Protein AF-A0AAJ6E991-F1 (afdb_monomer)

Structure (mmCIF, N/CA/C/O backbone):
data_AF-A0AAJ6E991-F1
#
_entry.id   AF-A0AAJ6E991-F1
#
loop_
_atom_site.group_PDB
_atom_site.id
_atom_site.type_symbol
_atom_site.label_atom_id
_atom_site.label_alt_id
_atom_site.label_comp_id
_atom_site.label_asym_id
_atom_site.label_entity_id
_atom_site.label_seq_id
_atom_site.pdbx_PDB_ins_code
_atom_site.Cartn_x
_atom_site.Cartn_y
_atom_site.Cartn_z
_atom_site.occupancy
_atom_site.B_iso_or_equiv
_atom_site.auth_seq_id
_atom_site.auth_comp_id
_atom_site.auth_asym_id
_atom_site.auth_atom_id
_atom_site.pdbx_PDB_model_num
ATOM 1 N N . MET A 1 1 ? 11.429 -7.644 -23.575 1.00 72.06 1 MET A N 1
ATOM 2 C CA . MET A 1 1 ? 10.505 -8.229 -22.588 1.00 72.06 1 MET A CA 1
ATOM 3 C C . MET A 1 1 ? 9.126 -7.611 -22.789 1.00 72.06 1 MET A C 1
ATOM 5 O O . MET A 1 1 ? 9.021 -6.393 -22.696 1.00 72.06 1 MET A O 1
ATOM 9 N N . THR A 1 2 ? 8.129 -8.405 -23.186 1.00 83.81 2 THR A N 1
ATOM 10 C CA . THR A 1 2 ? 6.748 -7.947 -23.474 1.00 83.81 2 THR A CA 1
ATOM 11 C C . THR A 1 2 ? 5.812 -8.068 -22.284 1.00 83.81 2 THR A C 1
ATOM 13 O O . THR A 1 2 ? 4.866 -7.302 -22.191 1.00 83.81 2 THR A O 1
ATOM 16 N N . ASP A 1 3 ? 6.069 -9.048 -21.421 1.00 82.00 3 ASP A N 1
ATOM 17 C CA . ASP A 1 3 ? 5.258 -9.361 -20.252 1.00 82.00 3 ASP A CA 1
ATOM 18 C C . ASP A 1 3 ? 6.199 -9.863 -19.144 1.00 82.00 3 ASP A C 1
ATOM 20 O O . ASP A 1 3 ? 6.561 -11.045 -19.114 1.00 82.00 3 ASP A O 1
ATOM 24 N N . PRO A 1 4 ? 6.695 -8.950 -18.296 1.00 79.81 4 PRO A N 1
ATOM 25 C CA . PRO A 1 4 ? 7.573 -9.298 -17.186 1.00 79.81 4 PRO A CA 1
ATOM 26 C C . PRO A 1 4 ? 6.917 -10.244 -16.176 1.00 79.81 4 PRO A C 1
ATOM 28 O O . PRO A 1 4 ? 7.615 -11.085 -15.618 1.00 79.81 4 PRO A O 1
ATOM 31 N N . ALA A 1 5 ? 5.601 -10.135 -15.967 1.00 78.38 5 ALA A N 1
ATOM 32 C CA . ALA A 1 5 ? 4.866 -10.942 -14.996 1.00 78.38 5 ALA A CA 1
ATOM 33 C C . ALA A 1 5 ? 4.764 -12.410 -15.433 1.00 78.38 5 ALA A C 1
ATOM 35 O O . ALA A 1 5 ? 4.890 -13.313 -14.610 1.00 78.38 5 ALA A O 1
ATOM 36 N N . ARG A 1 6 ? 4.602 -12.673 -16.738 1.00 83.75 6 ARG A N 1
ATOM 37 C CA . ARG A 1 6 ? 4.672 -14.044 -17.272 1.00 83.75 6 ARG A CA 1
ATOM 38 C C . ARG A 1 6 ? 6.089 -14.617 -17.220 1.00 83.75 6 ARG A C 1
ATOM 40 O O . ARG A 1 6 ? 6.252 -15.823 -17.071 1.00 83.75 6 ARG A O 1
ATOM 47 N N . MET A 1 7 ? 7.106 -13.779 -17.417 1.00 84.88 7 MET A N 1
ATOM 48 C CA . MET A 1 7 ? 8.496 -14.237 -17.489 1.00 84.88 7 MET A CA 1
ATOM 49 C C . MET A 1 7 ? 9.067 -14.576 -16.109 1.00 84.88 7 MET A C 1
ATOM 51 O O . MET A 1 7 ? 9.819 -15.538 -15.982 1.00 84.88 7 MET A O 1
ATOM 55 N N . VAL A 1 8 ? 8.709 -13.788 -15.097 1.00 83.31 8 VAL A N 1
ATOM 56 C CA . VAL A 1 8 ? 9.085 -14.007 -13.701 1.00 83.31 8 VAL A CA 1
ATOM 57 C C . VAL A 1 8 ? 7.797 -13.975 -12.878 1.00 83.31 8 VAL A C 1
ATOM 59 O O . VAL A 1 8 ? 7.305 -12.883 -12.580 1.00 83.31 8 VAL A O 1
ATOM 62 N N . PRO A 1 9 ? 7.224 -15.148 -12.551 1.00 78.44 9 PRO A N 1
ATOM 63 C CA . PRO A 1 9 ? 6.078 -15.230 -11.654 1.00 78.44 9 PRO A CA 1
ATOM 64 C C . PRO A 1 9 ? 6.372 -14.511 -10.333 1.00 78.44 9 PRO A C 1
ATOM 66 O O . PRO A 1 9 ? 7.509 -14.517 -9.865 1.00 78.44 9 PRO A O 1
ATOM 69 N N . ASP A 1 10 ? 5.353 -13.859 -9.773 1.00 76.94 10 ASP A N 1
ATOM 70 C CA . ASP A 1 10 ? 5.420 -13.106 -8.508 1.00 76.94 10 ASP A CA 1
ATOM 71 C C . ASP A 1 10 ? 6.394 -11.916 -8.495 1.00 76.94 10 ASP A C 1
ATOM 73 O O . ASP A 1 10 ? 6.747 -11.380 -7.448 1.00 76.94 10 ASP A O 1
ATOM 77 N N . ASN A 1 11 ? 6.802 -11.449 -9.673 1.00 77.19 11 ASN A N 1
ATOM 78 C CA . ASN A 1 11 ? 7.579 -10.230 -9.806 1.00 77.19 11 ASN A CA 1
ATOM 79 C C . ASN A 1 11 ? 6.747 -8.982 -9.456 1.00 77.19 11 ASN A C 1
ATOM 81 O O . ASN A 1 11 ? 5.710 -8.714 -10.063 1.00 77.19 11 ASN A O 1
ATOM 85 N N . GLU A 1 12 ? 7.265 -8.177 -8.533 1.00 73.44 12 GLU A N 1
ATOM 86 C CA . GLU A 1 12 ? 6.645 -6.933 -8.064 1.00 73.44 12 GLU A CA 1
ATOM 87 C C . GLU A 1 12 ? 7.134 -5.684 -8.814 1.00 73.44 12 GLU A C 1
ATOM 89 O O . GLU A 1 12 ? 6.762 -4.562 -8.466 1.00 73.44 12 GLU A O 1
ATOM 94 N N . MET A 1 13 ? 7.974 -5.840 -9.846 1.00 73.56 13 MET A N 1
ATOM 95 C CA . MET A 1 13 ? 8.440 -4.703 -10.638 1.00 73.56 13 MET A CA 1
ATOM 96 C C . MET A 1 13 ? 7.248 -3.931 -11.230 1.00 73.56 13 MET A C 1
ATOM 98 O O . MET A 1 13 ? 6.450 -4.517 -11.962 1.00 73.56 13 MET A O 1
ATOM 102 N N . PRO A 1 14 ? 7.176 -2.599 -11.044 1.00 67.00 14 PRO A N 1
ATOM 103 C CA . PRO A 1 14 ? 6.056 -1.778 -11.514 1.00 67.00 14 PRO A CA 1
ATOM 104 C C . PRO A 1 14 ? 6.055 -1.553 -13.039 1.00 67.00 14 PRO A C 1
ATOM 106 O O . PRO A 1 14 ? 5.318 -0.713 -13.549 1.00 67.00 14 PRO A O 1
ATOM 109 N N . PHE A 1 15 ? 6.907 -2.255 -13.789 1.00 70.94 15 PHE A N 1
ATOM 110 C CA . PHE A 1 15 ? 7.084 -2.059 -15.223 1.00 70.94 15 PHE A CA 1
ATOM 111 C C . PHE A 1 15 ? 6.252 -3.070 -16.015 1.00 70.94 15 PHE A C 1
ATOM 113 O O . PHE A 1 15 ? 6.473 -4.273 -15.913 1.00 70.94 15 PHE A O 1
ATOM 120 N N . GLU A 1 16 ? 5.368 -2.590 -16.894 1.00 75.56 16 GLU A N 1
ATOM 121 C CA . GLU A 1 16 ? 4.525 -3.453 -17.742 1.00 75.56 16 GLU A CA 1
ATOM 122 C C . GLU A 1 16 ? 5.270 -4.125 -18.914 1.00 75.56 16 GLU A C 1
ATOM 124 O O . GLU A 1 16 ? 4.705 -4.950 -19.632 1.00 75.56 16 GLU A O 1
ATOM 129 N N . GLY A 1 17 ? 6.539 -3.778 -19.140 1.00 82.75 17 GLY A N 1
ATOM 130 C CA . GLY A 1 17 ? 7.287 -4.183 -20.332 1.00 82.75 17 GLY A CA 1
ATOM 131 C C . GLY A 1 17 ? 6.898 -3.402 -21.596 1.00 82.75 17 GLY A C 1
ATOM 132 O O . GLY A 1 17 ? 6.001 -2.563 -21.599 1.00 82.75 17 GLY A O 1
ATOM 133 N N . ILE A 1 18 ? 7.611 -3.661 -22.698 1.00 89.75 18 ILE A N 1
ATOM 134 C CA . ILE A 1 18 ? 7.400 -2.970 -23.983 1.00 89.75 18 ILE A CA 1
ATOM 135 C C . ILE A 1 18 ? 6.634 -3.908 -24.912 1.00 89.75 18 ILE A C 1
ATOM 137 O O . ILE A 1 18 ? 7.226 -4.802 -25.533 1.00 89.75 18 ILE A O 1
ATOM 141 N N . LYS A 1 19 ? 5.313 -3.708 -24.978 1.00 88.69 19 LYS A N 1
ATOM 142 C CA . LYS A 1 19 ? 4.383 -4.534 -25.766 1.00 88.69 19 LYS A CA 1
ATOM 143 C C . LYS A 1 19 ? 4.636 -4.377 -27.271 1.00 88.69 19 LYS A C 1
ATOM 145 O O . LYS A 1 19 ? 4.765 -5.379 -27.977 1.00 88.69 19 LYS A O 1
ATOM 150 N N . ASP A 1 20 ? 4.823 -3.141 -27.736 1.00 92.19 20 ASP A N 1
ATOM 151 C CA . ASP A 1 20 ? 5.101 -2.832 -29.143 1.00 92.19 20 ASP A CA 1
ATOM 152 C C . ASP A 1 20 ? 6.424 -3.463 -29.616 1.00 92.19 20 ASP A C 1
ATOM 154 O O . ASP A 1 20 ? 7.483 -3.306 -28.999 1.00 92.19 20 ASP A O 1
ATOM 158 N N . SER A 1 21 ? 6.357 -4.235 -30.702 1.00 91.62 21 SER A N 1
ATOM 159 C CA . SER A 1 21 ? 7.501 -4.974 -31.235 1.00 91.62 21 SER A CA 1
ATOM 160 C C . SER A 1 21 ? 8.545 -4.089 -31.904 1.00 91.62 21 SER A C 1
ATOM 162 O O . SER A 1 21 ? 9.730 -4.411 -31.808 1.00 91.62 21 SER A O 1
ATOM 164 N N . ARG A 1 22 ? 8.134 -2.986 -32.534 1.00 93.19 22 ARG A N 1
ATOM 165 C CA . ARG A 1 22 ? 9.030 -2.038 -33.205 1.00 93.19 22 ARG A CA 1
ATOM 166 C C . ARG A 1 22 ? 9.779 -1.209 -32.177 1.00 93.19 22 ARG A C 1
ATOM 168 O O . ARG A 1 22 ? 11.002 -1.244 -32.168 1.00 93.19 22 ARG A O 1
ATOM 175 N N . VAL A 1 23 ? 9.063 -0.619 -31.217 1.00 93.50 23 VAL A N 1
ATOM 176 C CA . VAL A 1 23 ? 9.674 0.143 -30.108 1.00 93.50 23 VAL A CA 1
ATOM 177 C C . VAL A 1 23 ? 10.699 -0.712 -29.363 1.00 93.50 23 VAL A C 1
ATOM 179 O O . VAL A 1 23 ? 11.795 -0.264 -29.028 1.00 93.50 23 VAL A O 1
ATOM 182 N N . ARG A 1 24 ? 10.367 -1.984 -29.127 1.00 93.06 24 ARG A N 1
ATOM 183 C CA . ARG A 1 24 ? 11.287 -2.922 -28.486 1.00 93.06 24 ARG A CA 1
ATOM 184 C C . ARG A 1 24 ? 12.508 -3.234 -29.354 1.00 93.06 24 ARG A C 1
ATOM 186 O O . ARG A 1 24 ? 13.602 -3.342 -28.806 1.00 93.06 24 ARG A O 1
ATOM 193 N N . ALA A 1 25 ? 12.336 -3.422 -30.661 1.00 94.44 25 ALA A N 1
ATOM 194 C CA . ALA A 1 25 ? 13.446 -3.675 -31.577 1.00 94.44 25 ALA A CA 1
ATOM 195 C C . ALA A 1 25 ? 14.400 -2.474 -31.648 1.00 94.44 25 ALA A C 1
ATOM 197 O O . ALA A 1 25 ? 15.611 -2.666 -31.542 1.00 94.44 25 ALA A O 1
ATOM 198 N N . ASP A 1 26 ? 13.857 -1.260 -31.720 1.00 95.25 26 ASP A N 1
ATOM 199 C CA . ASP A 1 26 ? 14.630 -0.017 -31.768 1.00 95.25 26 ASP A CA 1
ATOM 200 C C . ASP A 1 26 ? 15.424 0.197 -30.476 1.00 95.25 26 ASP A C 1
ATOM 202 O O . ASP A 1 26 ? 16.625 0.467 -30.520 1.00 95.25 26 ASP A O 1
ATOM 206 N N . LEU A 1 27 ? 14.798 -0.023 -29.312 1.00 91.62 27 LEU A N 1
ATOM 207 C CA . LEU A 1 27 ? 15.497 0.035 -28.027 1.00 91.62 27 LEU A CA 1
ATOM 208 C C . LEU A 1 27 ? 16.638 -0.988 -27.958 1.00 91.62 27 LEU A C 1
ATOM 210 O O . LEU A 1 27 ? 17.732 -0.669 -27.499 1.00 91.62 27 LEU A O 1
ATOM 214 N N . LEU A 1 28 ? 16.403 -2.221 -28.413 1.00 92.56 28 LEU A N 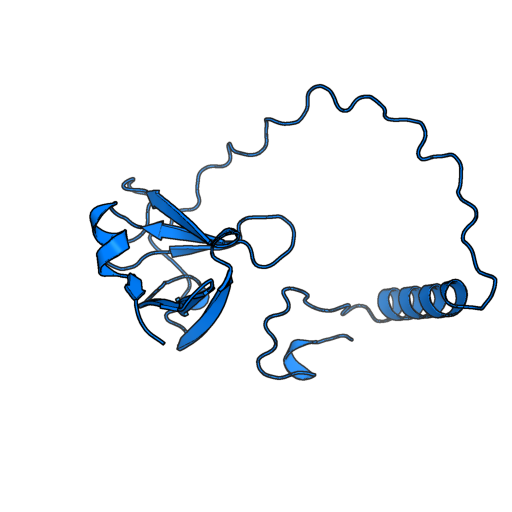1
ATOM 215 C CA . LEU A 1 28 ? 17.441 -3.252 -28.430 1.00 92.56 28 LEU A CA 1
ATOM 216 C C . LEU A 1 28 ? 18.589 -2.892 -29.380 1.00 92.56 28 LEU A C 1
ATOM 218 O O . LEU A 1 28 ? 19.742 -3.165 -29.050 1.00 92.56 28 LEU A O 1
ATOM 222 N N . ALA A 1 29 ? 18.297 -2.297 -30.537 1.00 94.31 29 ALA A N 1
ATOM 223 C CA . ALA A 1 29 ? 19.315 -1.819 -31.469 1.00 94.31 29 ALA A CA 1
ATOM 224 C C . ALA A 1 29 ? 20.152 -0.696 -30.841 1.00 94.31 29 ALA A C 1
ATOM 226 O O . ALA A 1 29 ? 21.381 -0.773 -30.851 1.00 94.31 29 ALA A O 1
ATOM 227 N N . PHE A 1 30 ? 19.493 0.281 -30.215 1.00 92.25 30 PHE A N 1
ATOM 228 C CA . PHE A 1 30 ? 20.154 1.368 -29.500 1.00 92.25 30 PHE A CA 1
ATOM 229 C C . PHE A 1 30 ? 21.072 0.851 -28.388 1.00 92.25 30 PHE A C 1
ATOM 231 O O . PHE A 1 30 ? 22.245 1.211 -28.344 1.00 92.25 30 PHE A O 1
ATOM 238 N N . LEU A 1 31 ? 20.567 -0.026 -27.512 1.00 93.06 31 LEU A N 1
ATOM 239 C CA . LEU A 1 31 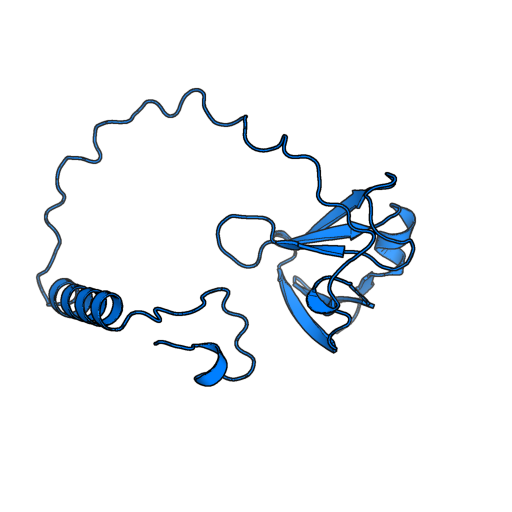? 21.350 -0.562 -26.397 1.00 93.06 31 LEU A CA 1
ATOM 240 C C . LEU A 1 31 ? 22.581 -1.329 -26.890 1.00 93.06 31 LEU A C 1
ATOM 242 O O . LEU A 1 31 ? 23.663 -1.132 -26.349 1.00 93.06 31 LEU A O 1
ATOM 246 N N . LYS A 1 32 ? 22.445 -2.145 -27.945 1.00 91.50 32 LYS A N 1
ATOM 247 C CA . LYS A 1 32 ? 23.581 -2.864 -28.548 1.00 91.50 32 LYS A CA 1
ATOM 248 C C . LYS A 1 32 ? 24.666 -1.920 -29.055 1.00 91.50 32 LYS A C 1
ATOM 250 O O . LYS A 1 32 ? 25.843 -2.232 -28.900 1.00 91.50 32 LYS A O 1
ATOM 255 N N . GLU A 1 33 ? 24.281 -0.800 -29.662 1.00 89.00 33 GLU A N 1
ATOM 256 C CA . GLU A 1 33 ? 25.228 0.207 -30.141 1.00 89.00 33 GLU A CA 1
ATOM 257 C C . GLU A 1 33 ? 25.904 0.933 -28.973 1.00 89.00 33 GLU A C 1
ATOM 259 O O . GLU A 1 33 ? 27.129 1.010 -28.911 1.00 89.00 33 GLU A O 1
ATOM 264 N N . ALA A 1 34 ? 25.109 1.388 -28.003 1.00 86.06 34 ALA A N 1
ATOM 265 C CA . ALA A 1 34 ? 25.570 2.166 -26.857 1.00 86.06 34 ALA A CA 1
ATOM 266 C C . ALA A 1 34 ? 26.483 1.380 -25.899 1.00 86.06 34 ALA A C 1
ATOM 268 O O . ALA A 1 34 ? 27.280 1.980 -25.186 1.00 86.06 34 ALA A O 1
ATOM 269 N N . THR A 1 35 ? 26.390 0.046 -25.862 1.00 87.56 35 THR A N 1
ATOM 270 C CA . THR A 1 35 ? 27.237 -0.794 -24.996 1.00 87.56 35 THR A CA 1
ATOM 271 C C . THR A 1 35 ? 28.549 -1.245 -25.644 1.00 87.56 35 THR A C 1
ATOM 273 O O . THR A 1 35 ? 29.290 -2.018 -25.034 1.00 87.56 35 THR A O 1
ATOM 276 N N . LYS A 1 36 ? 28.862 -0.815 -26.874 1.00 90.00 36 LYS A N 1
ATOM 277 C CA . LYS A 1 36 ? 30.145 -1.155 -27.506 1.00 90.00 36 LYS A CA 1
ATOM 278 C C . LYS A 1 36 ? 31.314 -0.479 -26.770 1.00 90.00 36 LYS A C 1
ATOM 280 O O . LYS A 1 36 ? 31.191 0.674 -26.353 1.00 90.00 36 LYS A O 1
ATOM 285 N N . PRO A 1 37 ? 32.479 -1.138 -26.644 1.00 80.25 37 PRO A N 1
ATOM 286 C CA . PRO A 1 37 ? 33.680 -0.493 -26.122 1.00 80.25 37 PRO A CA 1
ATOM 287 C C . PRO A 1 37 ? 34.016 0.769 -26.930 1.00 80.25 37 PRO A C 1
ATOM 289 O O . PRO A 1 37 ? 34.163 0.704 -28.147 1.00 80.25 37 PRO A O 1
ATOM 292 N N . GLY A 1 38 ? 34.112 1.918 -26.259 1.00 75.31 38 GLY A N 1
ATOM 293 C CA . GLY A 1 38 ? 34.376 3.212 -26.902 1.00 75.31 38 GLY A CA 1
ATOM 294 C C . GLY A 1 38 ? 33.137 3.968 -27.398 1.00 75.31 38 GLY A C 1
ATOM 295 O O . GLY A 1 38 ? 33.276 5.115 -27.815 1.00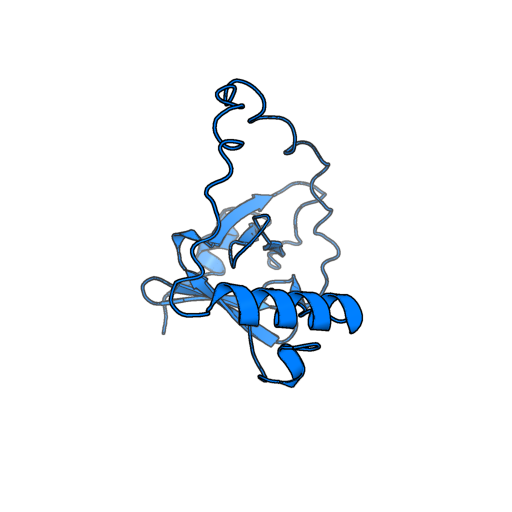 75.31 38 GLY A O 1
ATOM 296 N N . ALA A 1 39 ? 31.931 3.398 -27.291 1.00 68.69 39 ALA A N 1
ATOM 297 C CA . ALA A 1 39 ? 30.674 4.102 -27.545 1.00 68.69 39 ALA A CA 1
ATOM 298 C C . ALA A 1 39 ? 30.305 5.008 -26.356 1.00 68.69 39 ALA A C 1
ATOM 300 O O . ALA A 1 39 ? 29.325 4.789 -25.649 1.00 68.69 39 ALA A O 1
ATOM 301 N N . ALA A 1 40 ? 31.114 6.034 -26.091 1.00 60.47 40 ALA A N 1
ATOM 302 C CA . ALA A 1 40 ? 30.649 7.141 -25.268 1.00 60.47 40 ALA A CA 1
ATOM 303 C C . ALA A 1 40 ? 29.692 7.980 -26.130 1.00 60.47 40 ALA A C 1
ATOM 305 O O . ALA A 1 40 ? 30.095 8.398 -27.218 1.00 60.47 40 ALA A O 1
ATOM 306 N N . PRO A 1 41 ? 28.450 8.251 -25.693 1.00 59.84 41 PRO A N 1
ATOM 307 C CA . PRO A 1 41 ? 27.637 9.239 -26.381 1.00 59.84 41 PRO A CA 1
ATOM 308 C C . PRO A 1 41 ? 28.392 10.570 -26.360 1.00 59.84 41 PRO A C 1
ATOM 310 O O . PRO A 1 41 ? 28.941 10.959 -25.320 1.00 59.84 41 PRO A O 1
ATOM 313 N N . GLU A 1 42 ? 28.423 11.275 -27.493 1.00 54.66 42 GLU A N 1
ATOM 314 C CA . GLU A 1 42 ? 28.801 12.682 -27.475 1.00 54.66 42 GLU A CA 1
ATOM 315 C C . GLU A 1 42 ? 27.926 13.357 -26.422 1.00 54.66 42 GLU A C 1
ATOM 317 O O . GLU A 1 42 ? 26.695 13.290 -26.469 1.00 54.66 42 GLU A O 1
ATOM 322 N N . ARG A 1 43 ? 28.558 13.973 -25.421 1.00 53.34 43 ARG A N 1
ATOM 323 C CA . ARG A 1 43 ? 27.856 14.861 -24.501 1.00 53.34 43 ARG A CA 1
ATOM 324 C C . ARG A 1 43 ? 27.419 16.066 -25.324 1.00 53.34 43 ARG A C 1
ATOM 326 O O . ARG A 1 43 ? 28.106 17.084 -25.331 1.00 53.34 43 ARG A O 1
ATOM 333 N N . THR A 1 44 ? 26.301 15.953 -26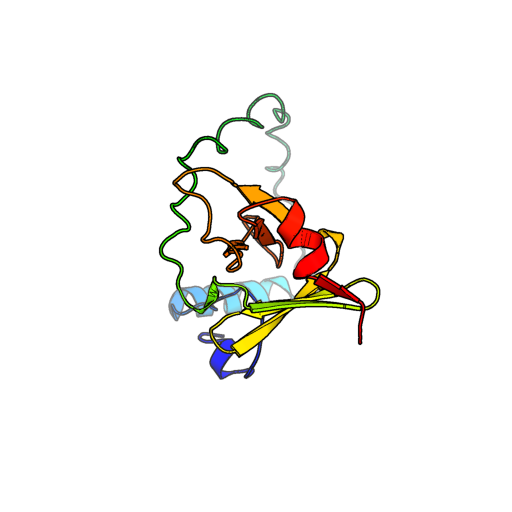.037 1.00 47.38 44 THR A N 1
ATOM 334 C CA . THR A 1 44 ? 25.656 17.093 -26.678 1.00 47.38 44 THR A CA 1
ATOM 335 C C . THR A 1 44 ? 25.464 18.142 -25.598 1.00 47.38 44 THR A C 1
ATOM 337 O O . THR A 1 44 ? 24.813 17.902 -24.577 1.00 47.38 44 THR A O 1
ATOM 340 N N . ALA A 1 45 ? 26.077 19.303 -25.807 1.00 46.06 45 ALA A N 1
ATOM 341 C CA . ALA A 1 45 ? 26.118 20.444 -24.899 1.00 46.06 45 ALA A CA 1
ATOM 342 C C . ALA A 1 45 ? 24.738 21.104 -24.660 1.00 46.06 45 ALA A C 1
ATOM 344 O O . ALA A 1 45 ? 24.659 22.267 -24.277 1.00 46.06 45 ALA A O 1
ATOM 345 N N . GLN A 1 46 ? 23.644 20.368 -24.854 1.00 43.69 46 GLN A N 1
ATOM 346 C CA . GLN A 1 46 ? 22.259 20.808 -24.705 1.00 43.69 46 GLN A CA 1
ATOM 347 C C . GLN A 1 46 ? 21.693 20.639 -23.290 1.00 43.69 46 GLN A C 1
ATOM 349 O O . GLN A 1 46 ? 20.576 21.067 -23.041 1.00 43.69 46 GLN A O 1
ATOM 354 N N . ASN A 1 47 ? 22.482 20.140 -22.332 1.00 43.00 47 ASN A N 1
ATOM 355 C CA . ASN A 1 47 ? 22.138 20.193 -20.903 1.00 43.00 47 ASN A CA 1
ATOM 356 C C . ASN A 1 47 ? 22.659 21.457 -20.185 1.00 43.00 47 ASN A C 1
ATOM 358 O O . ASN A 1 47 ? 22.767 21.477 -18.961 1.00 43.00 47 ASN A O 1
ATOM 362 N N . ARG A 1 48 ? 22.990 22.527 -20.927 1.00 42.53 48 ARG A N 1
ATOM 363 C CA . ARG A 1 48 ? 23.394 23.834 -20.364 1.00 42.53 48 ARG A CA 1
ATOM 364 C C . ARG A 1 48 ? 22.357 24.956 -20.505 1.00 42.53 48 ARG A C 1
ATOM 366 O O . ARG A 1 48 ? 22.648 26.076 -20.105 1.00 42.53 48 AR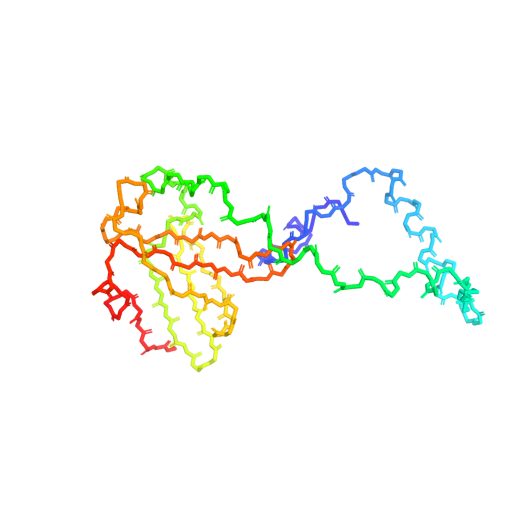G A O 1
ATOM 373 N N . MET A 1 49 ? 21.142 24.671 -20.975 1.00 44.38 49 MET A N 1
ATOM 374 C CA . MET A 1 49 ? 20.014 25.605 -20.884 1.00 44.38 49 MET A CA 1
ATOM 375 C C . MET A 1 49 ? 18.839 24.916 -20.185 1.00 44.38 49 MET A C 1
ATOM 377 O O . MET A 1 49 ? 18.047 24.224 -20.810 1.00 44.38 49 MET A O 1
ATOM 381 N N . ASN A 1 50 ? 18.805 25.033 -18.857 1.00 41.16 50 ASN A N 1
ATOM 382 C CA . ASN A 1 50 ? 17.625 25.443 -18.084 1.00 41.16 50 ASN A CA 1
ATOM 383 C C . ASN A 1 50 ? 17.993 25.487 -16.595 1.00 41.16 50 ASN A C 1
ATOM 385 O O . ASN A 1 50 ? 17.436 24.795 -15.748 1.00 41.16 50 ASN A O 1
ATOM 389 N N . GLY A 1 51 ? 18.932 26.381 -16.273 1.00 41.44 51 GLY A N 1
ATOM 390 C CA . GLY A 1 51 ? 19.119 26.937 -14.932 1.00 41.44 51 GLY A CA 1
ATOM 391 C C . GLY A 1 51 ? 17.995 27.910 -14.549 1.00 41.44 51 GLY A C 1
ATOM 392 O O . GLY A 1 51 ? 18.265 28.999 -14.060 1.00 41.44 51 GLY A O 1
ATOM 393 N N . MET A 1 52 ? 16.739 27.526 -14.782 1.00 45.19 52 MET A N 1
ATOM 394 C CA . MET A 1 52 ? 15.545 28.181 -14.240 1.00 45.19 52 MET A CA 1
ATOM 395 C C . MET A 1 52 ? 14.732 27.137 -13.467 1.00 45.19 52 MET A C 1
ATOM 397 O O . MET A 1 52 ? 13.572 26.872 -13.748 1.00 45.19 52 MET A O 1
ATOM 401 N N . GLY A 1 53 ? 15.367 26.517 -12.469 1.00 41.06 53 GLY A N 1
ATOM 402 C CA . GLY A 1 53 ? 14.710 25.671 -11.464 1.00 41.06 53 GLY A CA 1
ATOM 403 C C . GLY A 1 53 ? 13.995 26.476 -10.370 1.00 41.06 53 GLY A C 1
ATOM 404 O O . GLY A 1 53 ? 13.823 25.985 -9.259 1.00 41.06 53 GLY A O 1
ATOM 405 N N . GLY A 1 54 ? 13.626 27.727 -10.655 1.00 48.97 54 GLY A N 1
ATOM 406 C CA . GLY A 1 54 ? 12.824 28.570 -9.782 1.00 48.97 54 GLY A CA 1
ATOM 407 C C . GLY A 1 54 ? 11.391 28.623 -10.298 1.00 48.97 54 GLY A C 1
ATOM 408 O O . GLY A 1 54 ? 11.163 29.068 -11.413 1.00 48.97 54 GLY A O 1
ATOM 409 N N . MET A 1 55 ? 10.438 28.232 -9.449 1.00 45.12 55 MET A N 1
ATOM 410 C CA . MET A 1 55 ? 9.005 28.559 -9.554 1.00 45.12 55 MET A CA 1
ATOM 411 C C . MET A 1 55 ? 8.062 27.673 -10.392 1.00 45.12 55 MET A C 1
ATOM 413 O O . MET A 1 55 ? 7.109 28.201 -10.948 1.00 45.12 55 MET A O 1
ATOM 417 N N . MET A 1 56 ? 8.192 26.339 -10.394 1.00 44.31 56 MET A N 1
ATOM 418 C CA . MET A 1 56 ? 7.039 25.452 -10.704 1.00 44.31 56 MET A CA 1
ATOM 419 C C . MET A 1 56 ? 7.009 24.168 -9.853 1.00 44.31 56 MET A C 1
ATOM 421 O O . MET A 1 56 ? 6.720 23.075 -10.326 1.00 44.31 56 MET A O 1
ATOM 425 N N . GLY A 1 57 ? 7.315 24.294 -8.558 1.00 41.41 57 GLY A N 1
ATOM 426 C CA . GLY A 1 57 ? 7.269 23.189 -7.588 1.00 41.41 57 GLY A CA 1
ATOM 427 C C . GLY A 1 57 ? 5.938 23.027 -6.846 1.00 41.41 57 GLY A C 1
ATOM 428 O O . GLY A 1 57 ? 5.872 22.263 -5.890 1.00 41.41 57 GLY A O 1
ATOM 429 N N . GLY A 1 58 ? 4.883 23.747 -7.227 1.00 43.69 58 GLY A N 1
ATOM 430 C CA . GLY A 1 58 ? 3.630 23.721 -6.479 1.00 43.69 58 GLY A CA 1
ATOM 431 C C . GLY A 1 58 ? 2.437 24.020 -7.357 1.00 43.69 58 GLY A C 1
ATOM 432 O O . GLY A 1 58 ? 2.004 25.158 -7.372 1.00 43.69 58 GLY A O 1
ATOM 433 N N . MET A 1 59 ? 1.930 23.027 -8.098 1.00 47.25 59 MET A N 1
ATOM 434 C CA . MET A 1 59 ? 0.599 23.120 -8.726 1.00 47.25 59 MET A CA 1
ATOM 435 C C . MET A 1 59 ? 0.051 21.809 -9.330 1.00 47.25 59 MET A C 1
ATOM 437 O O . MET A 1 59 ? -0.745 21.856 -10.255 1.00 47.25 59 MET A O 1
ATOM 441 N N . MET A 1 60 ? 0.405 20.628 -8.805 1.00 47.34 60 MET A N 1
ATOM 442 C CA . MET A 1 60 ? -0.285 19.363 -9.153 1.00 47.34 60 MET A CA 1
ATOM 443 C C . MET A 1 60 ? -0.569 18.501 -7.912 1.00 47.34 60 MET A C 1
ATOM 445 O O . MET A 1 60 ? -0.309 17.306 -7.878 1.00 47.34 60 MET A O 1
ATOM 449 N N . GLY A 1 61 ? -1.091 19.133 -6.860 1.00 46.00 61 GLY A N 1
ATOM 450 C CA . GLY A 1 61 ? -1.617 18.458 -5.663 1.00 46.00 61 GLY A CA 1
ATOM 451 C C . GLY A 1 61 ? -3.076 18.815 -5.368 1.00 46.00 61 GLY A C 1
ATOM 452 O O . GLY A 1 61 ? -3.505 18.700 -4.230 1.00 46.00 61 GLY A O 1
ATOM 453 N N . GLY A 1 62 ? -3.806 19.325 -6.368 1.00 40.62 62 GLY A N 1
ATOM 454 C CA . GLY A 1 62 ? -5.159 19.879 -6.221 1.00 40.62 62 GLY A CA 1
ATOM 455 C C . GLY A 1 62 ? -6.232 19.180 -7.057 1.00 40.62 62 GLY A C 1
ATOM 456 O O . GLY A 1 62 ? -7.295 19.754 -7.277 1.00 40.62 62 GLY A O 1
ATOM 457 N N . GLY A 1 63 ? -5.973 17.969 -7.559 1.00 48.03 63 GLY A N 1
ATOM 458 C CA . GLY A 1 63 ? -7.067 17.106 -8.006 1.00 48.03 63 GLY A CA 1
ATOM 459 C C . GLY A 1 63 ? -7.892 16.693 -6.787 1.00 48.03 63 GLY A C 1
ATOM 460 O O . GLY A 1 63 ? -7.315 16.463 -5.724 1.00 48.03 63 GLY A O 1
ATOM 461 N N . ARG A 1 64 ? -9.225 16.618 -6.910 1.00 55.88 64 ARG A N 1
ATOM 462 C CA . ARG A 1 64 ? -10.062 15.996 -5.869 1.00 55.88 64 ARG A CA 1
ATOM 463 C C . ARG A 1 64 ? -9.445 14.643 -5.519 1.00 55.88 64 ARG A C 1
ATOM 465 O O . ARG A 1 64 ? -9.176 13.858 -6.430 1.00 55.88 64 ARG A O 1
ATOM 472 N N . ALA A 1 65 ? -9.196 14.405 -4.231 1.00 64.94 65 ALA A N 1
ATOM 473 C CA . ALA A 1 65 ? -8.777 13.090 -3.775 1.00 64.94 65 ALA A CA 1
ATOM 474 C C . ALA A 1 65 ? -9.790 12.055 -4.306 1.00 64.94 65 ALA A C 1
ATOM 476 O O . ALA A 1 65 ? -10.994 12.335 -4.298 1.00 64.94 65 ALA A O 1
ATOM 477 N N . PRO A 1 66 ? -9.329 10.919 -4.855 1.00 77.44 66 PRO A N 1
ATOM 478 C CA . PRO A 1 66 ? -10.234 9.890 -5.349 1.00 77.44 66 PRO A CA 1
ATOM 479 C C . PRO A 1 66 ? -11.122 9.396 -4.204 1.00 77.44 66 PRO A C 1
ATOM 481 O O . PRO A 1 66 ? -10.670 9.319 -3.066 1.00 77.44 66 PRO A O 1
ATOM 484 N N . ASN A 1 67 ? -12.373 9.045 -4.501 1.00 87.69 67 ASN A N 1
ATOM 485 C CA . ASN A 1 67 ? -13.259 8.458 -3.502 1.00 87.69 67 ASN A CA 1
ATOM 486 C C . ASN A 1 67 ? -12.795 7.027 -3.176 1.00 87.69 67 ASN A C 1
ATOM 488 O O . ASN A 1 67 ? -12.736 6.165 -4.052 1.00 87.69 67 ASN A O 1
ATOM 492 N N . LEU A 1 68 ? -12.480 6.781 -1.909 1.00 91.06 68 LEU A N 1
ATOM 493 C CA . LEU A 1 68 ? -11.903 5.544 -1.388 1.00 91.06 68 LEU A CA 1
ATOM 494 C C . LEU A 1 68 ? -12.955 4.616 -0.758 1.00 91.06 68 LEU A C 1
ATOM 496 O O . LEU A 1 68 ? -12.602 3.647 -0.086 1.00 91.06 68 LEU A O 1
ATOM 500 N N . LYS A 1 69 ? -14.256 4.872 -0.951 1.00 88.25 69 LYS A N 1
ATOM 501 C CA . LYS A 1 69 ? -15.323 3.981 -0.453 1.00 88.25 69 LYS A CA 1
ATOM 502 C C . LYS A 1 69 ? -15.487 2.731 -1.311 1.00 88.25 69 LYS A C 1
ATOM 504 O O . LYS A 1 69 ? -15.888 1.690 -0.793 1.00 88.25 69 LYS A O 1
ATOM 509 N N . ALA A 1 70 ? -15.184 2.834 -2.601 1.00 86.19 70 ALA A N 1
ATOM 510 C CA . ALA A 1 70 ? -15.270 1.745 -3.565 1.00 86.19 70 ALA A CA 1
ATOM 511 C C . ALA A 1 70 ? -13.870 1.424 -4.104 1.00 86.19 70 ALA A C 1
ATOM 513 O O . ALA A 1 70 ? -13.465 1.912 -5.153 1.00 86.19 70 ALA A O 1
ATOM 514 N N . LEU A 1 71 ? -13.126 0.620 -3.345 1.00 87.50 71 LEU A N 1
ATOM 515 C CA . LEU A 1 71 ? -11.785 0.167 -3.714 1.00 87.50 71 LEU A CA 1
ATOM 516 C C . LEU A 1 71 ? -11.836 -1.177 -4.435 1.00 87.50 71 LEU A C 1
ATOM 518 O O . LEU A 1 71 ? -12.590 -2.069 -4.028 1.00 87.50 71 LEU A O 1
ATOM 522 N N . ASP A 1 72 ? -10.964 -1.337 -5.428 1.00 90.44 72 ASP A N 1
ATOM 523 C CA . ASP A 1 72 ? -10.616 -2.649 -5.971 1.00 90.44 72 ASP A CA 1
ATOM 524 C C . ASP A 1 72 ? -9.987 -3.535 -4.867 1.00 90.44 72 ASP A C 1
ATOM 526 O O . ASP A 1 72 ? -9.313 -3.005 -3.972 1.00 90.44 72 ASP A O 1
ATOM 530 N N . PRO A 1 73 ? -10.167 -4.873 -4.883 1.00 92.81 73 PRO A N 1
ATOM 531 C CA . PRO A 1 73 ? -9.538 -5.766 -3.906 1.00 92.81 73 PRO A CA 1
ATOM 532 C C . PRO A 1 73 ? -8.016 -5.597 -3.786 1.00 92.81 73 PRO A C 1
ATOM 534 O O . PRO A 1 73 ? -7.469 -5.752 -2.696 1.00 92.81 73 PRO A O 1
ATOM 537 N N . THR A 1 74 ? -7.336 -5.214 -4.868 1.00 92.25 74 THR A N 1
ATOM 538 C CA . THR A 1 74 ? -5.889 -4.939 -4.884 1.00 92.25 74 THR A CA 1
ATOM 539 C C . THR A 1 74 ? -5.491 -3.678 -4.109 1.00 92.25 74 THR A C 1
ATOM 541 O O . THR A 1 74 ? -4.313 -3.493 -3.815 1.00 92.25 74 THR A O 1
ATOM 544 N N . GLN A 1 75 ? -6.448 -2.811 -3.768 1.00 94.62 75 GLN A N 1
ATOM 545 C CA . GLN A 1 75 ? -6.222 -1.547 -3.059 1.00 94.62 75 GLN A CA 1
ATOM 546 C C . GLN A 1 75 ? -6.731 -1.569 -1.616 1.00 94.62 75 GLN A C 1
ATOM 548 O O . GLN A 1 75 ? -6.422 -0.666 -0.841 1.00 94.62 75 GLN A O 1
ATOM 553 N N . ARG A 1 76 ? -7.527 -2.572 -1.238 1.00 96.31 76 ARG A N 1
ATOM 554 C CA . ARG A 1 76 ? -8.040 -2.705 0.127 1.00 96.31 76 ARG A CA 1
ATOM 555 C C . ARG A 1 76 ? -7.025 -3.440 0.986 1.00 96.31 76 ARG A C 1
ATOM 557 O O . ARG A 1 76 ? -6.751 -4.607 0.727 1.00 96.31 76 ARG A O 1
ATOM 564 N N . VAL A 1 77 ? -6.512 -2.782 2.016 1.00 97.31 77 VAL A N 1
ATOM 565 C CA . VAL A 1 77 ? -5.580 -3.374 2.979 1.00 97.31 77 VAL A CA 1
ATOM 566 C C . VAL A 1 77 ? -6.350 -4.227 3.981 1.00 97.31 77 VAL A C 1
ATOM 568 O O . VAL A 1 77 ? -7.359 -3.788 4.532 1.00 97.31 77 VAL A O 1
ATOM 571 N N . THR A 1 78 ? -5.866 -5.441 4.225 1.00 96.94 78 THR A N 1
ATOM 572 C CA . THR A 1 78 ? -6.426 -6.376 5.214 1.00 96.94 78 THR A CA 1
ATOM 573 C C . THR A 1 78 ? -5.476 -6.660 6.370 1.00 96.94 78 THR A C 1
ATOM 575 O O . THR A 1 78 ? -5.907 -7.200 7.382 1.00 96.94 78 THR A O 1
ATOM 578 N N . GLY A 1 79 ? -4.199 -6.304 6.240 1.00 96.44 79 GLY A N 1
ATOM 579 C CA . GLY A 1 79 ? -3.217 -6.448 7.306 1.00 96.44 79 GLY A CA 1
ATOM 580 C C . GLY A 1 79 ? -1.910 -5.757 6.959 1.00 96.44 79 GLY A C 1
ATOM 581 O O . GLY A 1 79 ? -1.565 -5.611 5.781 1.00 96.44 79 GLY A O 1
ATOM 582 N N . ILE A 1 80 ? -1.195 -5.320 7.989 1.00 98.06 80 ILE A N 1
ATOM 583 C CA . ILE A 1 80 ? 0.142 -4.754 7.857 1.00 98.06 80 ILE A CA 1
ATOM 584 C C . ILE A 1 80 ? 1.003 -5.380 8.944 1.00 98.06 80 ILE A C 1
ATOM 586 O O . ILE A 1 80 ? 0.675 -5.262 10.121 1.00 98.06 80 ILE A O 1
ATOM 590 N N . SER A 1 81 ? 2.111 -6.006 8.561 1.00 97.75 81 SER A N 1
ATOM 591 C CA . SER A 1 81 ? 3.148 -6.376 9.522 1.00 97.75 81 SER A CA 1
ATOM 592 C C . SER A 1 81 ? 4.391 -5.528 9.331 1.00 97.75 81 SER A C 1
ATOM 594 O O . SER A 1 81 ? 4.732 -5.133 8.213 1.00 97.75 81 SER A O 1
ATOM 596 N N . HIS A 1 82 ? 5.054 -5.204 10.432 1.00 97.62 82 HIS A N 1
ATOM 597 C CA . HIS A 1 82 ? 6.333 -4.513 10.437 1.00 97.62 82 HIS A CA 1
ATOM 598 C C . HIS A 1 82 ? 7.412 -5.448 10.975 1.00 97.62 82 HIS A C 1
ATOM 600 O O . HIS A 1 82 ? 7.285 -6.020 12.056 1.00 97.62 82 HIS A O 1
ATOM 606 N N . CYS A 1 83 ? 8.480 -5.608 10.196 1.00 95.88 83 CYS A N 1
ATOM 607 C CA . CYS A 1 83 ? 9.660 -6.362 10.589 1.00 95.88 83 CYS A CA 1
ATOM 608 C C . CYS A 1 83 ? 10.899 -5.563 10.176 1.00 95.88 83 CYS A C 1
ATOM 610 O O . CYS A 1 83 ? 11.195 -5.418 8.987 1.00 95.88 83 CYS A O 1
ATOM 612 N N . ARG A 1 84 ? 11.651 -5.079 11.172 1.00 94.50 84 ARG A N 1
ATOM 613 C CA . ARG A 1 84 ? 12.877 -4.277 11.002 1.00 94.50 84 ARG A CA 1
ATOM 614 C C . ARG A 1 84 ? 12.644 -2.980 10.225 1.00 94.50 84 ARG A C 1
ATOM 616 O O . ARG A 1 84 ? 12.181 -2.032 10.826 1.00 94.50 84 ARG A O 1
ATOM 623 N N . ASP A 1 85 ? 13.008 -2.925 8.947 1.00 95.31 85 ASP A N 1
ATOM 624 C CA . ASP A 1 85 ? 12.970 -1.738 8.081 1.00 95.31 85 ASP A CA 1
ATOM 625 C C . ASP A 1 85 ? 11.897 -1.841 6.984 1.00 95.31 85 ASP A C 1
ATOM 627 O O . ASP A 1 85 ? 11.872 -1.048 6.036 1.00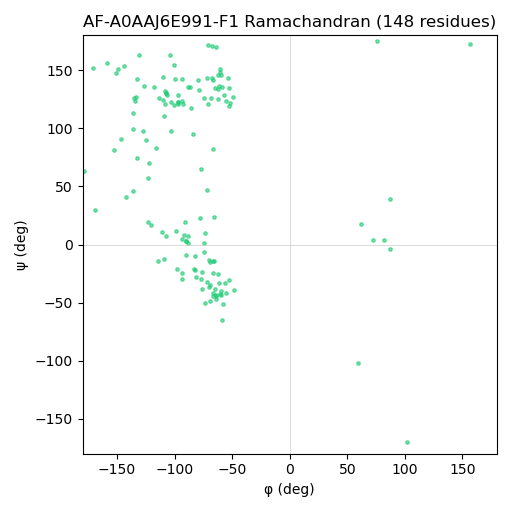 95.31 85 ASP A O 1
ATOM 631 N N . THR A 1 86 ? 11.018 -2.839 7.094 1.00 96.06 86 THR A N 1
ATOM 632 C CA . THR A 1 86 ? 10.073 -3.203 6.045 1.00 96.06 86 THR A CA 1
ATOM 633 C C . THR A 1 86 ? 8.671 -3.394 6.613 1.00 96.06 86 THR A C 1
ATOM 635 O O . THR A 1 86 ? 8.445 -4.205 7.513 1.00 96.06 86 THR A O 1
ATOM 638 N N . TYR A 1 87 ? 7.712 -2.695 6.014 1.00 97.62 87 TYR A N 1
ATOM 639 C CA . TYR A 1 87 ? 6.293 -2.997 6.126 1.00 97.62 87 TYR A CA 1
ATOM 640 C C . TYR A 1 87 ? 5.897 -4.031 5.078 1.00 97.62 87 TYR A C 1
ATOM 642 O O . TYR A 1 87 ? 6.245 -3.908 3.907 1.00 97.62 87 TYR A O 1
ATOM 650 N N . ARG A 1 88 ? 5.123 -5.031 5.473 1.00 97.38 88 ARG A N 1
ATOM 651 C CA . ARG A 1 88 ? 4.482 -5.991 4.578 1.00 97.38 88 ARG A CA 1
ATOM 652 C C . ARG A 1 88 ? 2.996 -5.698 4.579 1.00 97.38 88 ARG A C 1
ATOM 654 O O . ARG A 1 88 ? 2.326 -5.899 5.586 1.00 97.38 88 ARG A O 1
ATOM 661 N N . VAL A 1 89 ? 2.493 -5.190 3.461 1.00 97.31 89 VAL A N 1
ATOM 662 C CA . VAL A 1 89 ? 1.082 -4.822 3.323 1.00 97.31 89 VAL A CA 1
ATOM 663 C C . VAL A 1 89 ? 0.363 -5.921 2.564 1.00 97.31 89 VAL A C 1
ATOM 665 O O . VAL A 1 89 ? 0.705 -6.205 1.415 1.00 97.31 89 VAL A O 1
ATOM 668 N N . THR A 1 90 ? -0.635 -6.519 3.205 1.00 97.38 90 THR A N 1
ATOM 669 C CA . THR A 1 90 ? -1.515 -7.520 2.601 1.00 97.38 90 THR A CA 1
ATOM 670 C C . THR A 1 90 ? -2.792 -6.852 2.117 1.00 97.38 90 THR A C 1
ATOM 672 O O . THR A 1 90 ? -3.442 -6.115 2.864 1.00 97.38 90 THR A O 1
ATOM 675 N N . THR A 1 91 ? -3.145 -7.107 0.861 1.00 97.00 91 THR A N 1
ATOM 676 C CA . THR A 1 91 ? -4.361 -6.601 0.224 1.00 97.00 91 THR A CA 1
ATOM 677 C C . THR A 1 91 ? -5.430 -7.688 0.106 1.00 97.00 91 THR A C 1
ATOM 679 O O . THR A 1 91 ? -5.147 -8.878 0.240 1.00 97.00 91 THR A O 1
ATOM 682 N N . ALA A 1 92 ? -6.684 -7.293 -0.122 1.00 96.38 92 ALA A N 1
ATOM 683 C CA . ALA A 1 92 ? -7.838 -8.197 -0.132 1.00 96.38 92 ALA A CA 1
ATOM 684 C C . ALA A 1 92 ? -7.834 -9.214 -1.290 1.00 96.38 92 ALA A C 1
ATOM 686 O O . ALA A 1 92 ? -8.572 -10.195 -1.244 1.00 96.38 92 ALA A O 1
ATOM 687 N N . ASP A 1 93 ? -6.990 -9.014 -2.304 1.00 94.88 93 ASP A N 1
ATOM 688 C CA . ASP A 1 93 ? -6.647 -10.016 -3.324 1.00 94.88 93 ASP A CA 1
ATOM 689 C C . ASP A 1 93 ? -5.704 -11.127 -2.807 1.00 94.88 93 ASP A C 1
ATOM 691 O O . ASP A 1 93 ? -5.316 -12.011 -3.571 1.00 94.88 93 ASP A O 1
ATOM 695 N N . GLY A 1 94 ? -5.323 -11.088 -1.527 1.00 95.12 94 GLY A N 1
ATOM 696 C CA . GLY A 1 94 ? -4.447 -12.059 -0.873 1.00 95.12 94 GLY A CA 1
ATOM 697 C C . GLY A 1 94 ? -2.956 -11.822 -1.111 1.00 95.12 94 GLY A C 1
ATOM 698 O O . GLY A 1 94 ? -2.142 -12.632 -0.670 1.00 95.12 94 GLY A O 1
ATOM 699 N N . LYS A 1 95 ? -2.572 -10.741 -1.802 1.00 93.81 95 LYS A N 1
ATOM 700 C CA . LYS A 1 95 ? -1.164 -10.441 -2.085 1.00 93.81 95 LYS A CA 1
ATOM 701 C C . LYS A 1 95 ? -0.537 -9.628 -0.965 1.00 93.81 95 LYS A C 1
ATOM 703 O O . LYS A 1 95 ? -1.103 -8.629 -0.527 1.00 93.81 95 LYS A O 1
ATOM 708 N N . THR A 1 96 ? 0.673 -10.010 -0.574 1.00 95.25 96 THR A N 1
ATOM 709 C CA . THR A 1 96 ? 1.496 -9.267 0.384 1.00 95.25 96 THR A CA 1
ATOM 710 C C . THR A 1 96 ? 2.676 -8.649 -0.339 1.00 95.25 96 THR A C 1
ATOM 712 O O . THR A 1 96 ? 3.436 -9.373 -0.973 1.00 95.25 96 THR A O 1
ATOM 715 N N . ARG A 1 97 ? 2.840 -7.329 -0.219 1.00 94.00 97 ARG A N 1
ATOM 716 C CA . ARG A 1 97 ? 3.938 -6.583 -0.849 1.00 94.00 97 ARG A CA 1
ATOM 717 C C . ARG A 1 97 ? 4.819 -5.915 0.211 1.00 94.00 97 ARG A C 1
ATOM 719 O O . ARG A 1 97 ? 4.273 -5.352 1.168 1.00 94.00 97 ARG A O 1
ATOM 726 N N . PRO A 1 98 ? 6.154 -5.979 0.088 1.00 94.88 98 PRO A N 1
ATOM 727 C CA . PRO A 1 98 ? 7.082 -5.280 0.954 1.00 94.88 98 PRO A CA 1
ATOM 728 C C . PRO A 1 98 ? 7.211 -3.806 0.551 1.00 94.88 98 PRO A C 1
ATOM 730 O O . PRO A 1 98 ? 7.285 -3.460 -0.624 1.00 94.88 98 PRO A O 1
ATOM 733 N N . TYR A 1 99 ? 7.310 -2.945 1.553 1.00 95.12 99 TYR A N 1
ATOM 734 C CA . TYR A 1 99 ? 7.592 -1.525 1.417 1.00 95.12 99 TYR A CA 1
ATOM 735 C C . TYR A 1 99 ? 8.627 -1.143 2.461 1.00 95.12 99 TYR A C 1
ATOM 737 O O . TYR A 1 99 ? 8.420 -1.367 3.653 1.00 95.12 99 TYR A O 1
ATOM 745 N N . TRP A 1 100 ? 9.733 -0.535 2.043 1.00 94.44 100 TRP A N 1
ATOM 746 C CA . TRP A 1 100 ? 10.678 0.029 3.007 1.00 94.44 100 TRP A CA 1
ATOM 747 C C . TRP A 1 100 ? 10.001 1.133 3.824 1.00 94.44 100 TRP A C 1
ATOM 749 O O . TRP A 1 100 ? 9.182 1.884 3.289 1.00 94.44 100 TRP A O 1
ATOM 759 N N . GLU A 1 101 ? 10.369 1.282 5.097 1.00 94.50 101 GLU A N 1
ATOM 760 C CA . GLU A 1 101 ? 9.751 2.244 6.030 1.00 94.50 101 GLU A CA 1
ATOM 761 C C . GLU A 1 101 ? 9.610 3.656 5.455 1.00 94.50 101 GLU A C 1
ATOM 763 O O . GLU A 1 101 ? 8.607 4.334 5.655 1.00 94.50 101 GLU A O 1
ATOM 768 N N . ARG A 1 102 ? 10.616 4.111 4.703 1.00 93.50 102 ARG A N 1
ATOM 769 C CA . ARG A 1 102 ? 10.641 5.463 4.124 1.00 93.50 102 ARG A CA 1
ATOM 770 C C . ARG A 1 102 ? 9.848 5.596 2.820 1.00 93.50 102 ARG A C 1
ATOM 772 O O . ARG A 1 102 ? 9.668 6.717 2.337 1.00 93.50 102 ARG A O 1
ATOM 779 N N . ASN A 1 103 ? 9.404 4.479 2.251 1.00 94.31 103 ASN A N 1
ATOM 780 C CA . ASN A 1 103 ? 8.597 4.414 1.037 1.00 94.31 103 ASN A CA 1
ATOM 781 C C . ASN A 1 103 ? 7.100 4.257 1.335 1.00 94.31 103 ASN A C 1
ATOM 783 O O . ASN A 1 103 ? 6.297 4.644 0.484 1.00 94.31 103 ASN A O 1
ATOM 787 N N . LEU A 1 104 ? 6.727 3.775 2.528 1.00 95.88 104 LEU A N 1
ATOM 788 C CA . LEU A 1 104 ? 5.337 3.703 2.976 1.00 95.88 104 LEU A CA 1
ATOM 789 C C . LEU A 1 104 ? 4.969 4.897 3.862 1.00 95.88 104 LEU A C 1
ATOM 791 O O . LEU A 1 104 ? 5.573 5.128 4.906 1.00 95.88 104 LEU A O 1
ATOM 795 N N . ARG A 1 105 ? 3.947 5.658 3.471 1.00 96.12 105 ARG A N 1
ATOM 796 C CA . ARG A 1 105 ? 3.416 6.765 4.278 1.00 96.12 105 ARG A CA 1
ATOM 797 C C . ARG A 1 105 ? 2.071 6.381 4.862 1.00 96.12 105 ARG A C 1
ATOM 799 O O . ARG A 1 105 ? 1.172 5.964 4.141 1.00 96.12 105 ARG A O 1
ATOM 806 N N . LEU A 1 106 ? 1.922 6.588 6.162 1.00 96.75 106 LEU A N 1
ATOM 807 C CA . LEU A 1 106 ? 0.668 6.373 6.873 1.00 96.75 106 LEU A CA 1
ATOM 808 C C . LEU A 1 106 ? -0.084 7.706 6.926 1.00 96.75 106 LEU A C 1
ATOM 810 O O . LEU A 1 106 ? 0.458 8.717 7.378 1.00 96.75 106 LEU A O 1
ATOM 814 N N . LYS A 1 107 ? -1.313 7.726 6.413 1.00 96.81 107 LYS A N 1
ATOM 815 C CA . LYS A 1 107 ? -2.157 8.921 6.302 1.00 96.81 107 LYS A CA 1
ATOM 816 C C . LYS A 1 107 ? -3.545 8.649 6.854 1.00 96.81 107 LYS A C 1
ATOM 818 O O . LYS A 1 107 ? -3.970 7.507 6.960 1.00 96.81 107 LYS A O 1
ATOM 823 N N . THR A 1 108 ? -4.287 9.705 7.143 1.00 96.88 108 THR A N 1
ATOM 824 C CA . THR A 1 108 ? -5.683 9.605 7.572 1.00 96.88 108 THR A CA 1
ATOM 825 C C . THR A 1 108 ? -6.563 10.475 6.699 1.00 96.88 108 THR A C 1
ATOM 827 O O . THR A 1 108 ? -6.210 11.627 6.447 1.00 96.88 108 THR A O 1
ATOM 830 N N . ASP A 1 109 ? -7.713 9.948 6.302 1.00 95.81 109 ASP A N 1
ATOM 831 C CA . ASP A 1 109 ? -8.771 10.688 5.625 1.00 95.81 109 ASP A CA 1
ATOM 832 C C . ASP A 1 109 ? -10.124 10.300 6.236 1.00 95.81 109 ASP A C 1
ATOM 834 O O . ASP A 1 109 ? -10.687 9.249 5.936 1.00 95.81 109 ASP A O 1
ATOM 838 N N . SER A 1 110 ? -10.629 11.146 7.135 1.00 95.44 110 SER A N 1
ATOM 839 C CA . SER A 1 110 ? -11.929 10.970 7.793 1.00 95.44 110 SER A CA 1
ATOM 840 C C . SER A 1 110 ? -13.091 11.592 7.009 1.00 95.44 110 SER A C 1
ATOM 842 O O . SER A 1 110 ? -14.213 11.665 7.519 1.00 95.44 110 SER A O 1
ATOM 844 N N . SER A 1 111 ? -12.841 12.081 5.790 1.00 93.88 111 SER A N 1
ATOM 845 C CA . SER A 1 111 ? -13.867 12.699 4.955 1.00 93.88 111 SER A CA 1
ATOM 846 C C . SER A 1 111 ? -14.868 11.670 4.414 1.00 93.88 111 SER A C 1
ATOM 848 O O . SER A 1 111 ? -14.698 10.452 4.527 1.00 93.88 111 SER A O 1
ATOM 850 N N . GLN A 1 112 ? -15.934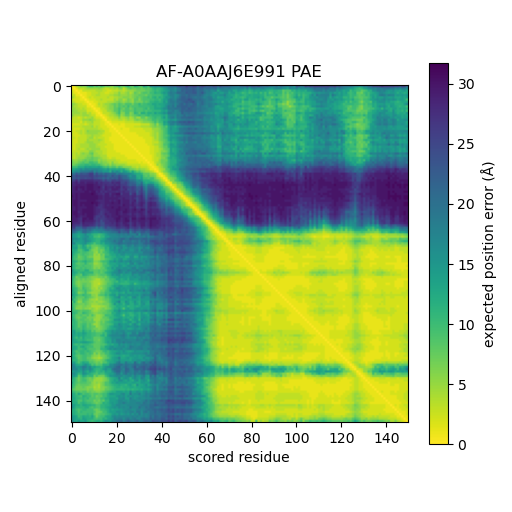 12.164 3.781 1.00 92.19 112 GLN A N 1
ATOM 851 C CA . GLN A 1 112 ? -16.907 11.307 3.095 1.00 92.19 112 GLN A CA 1
ATOM 852 C C . GLN A 1 112 ? -16.287 10.520 1.932 1.00 92.19 112 GLN A C 1
ATOM 854 O O . GLN A 1 112 ? -16.779 9.441 1.605 1.00 92.19 112 GLN A O 1
ATOM 859 N N . ASP A 1 113 ? -15.201 11.035 1.355 1.00 92.88 113 ASP A N 1
ATOM 860 C CA . ASP A 1 113 ? -14.448 10.394 0.280 1.00 92.88 113 ASP A CA 1
ATOM 861 C C . ASP A 1 113 ? -13.324 9.487 0.808 1.00 92.88 113 ASP A C 1
ATOM 863 O O . ASP A 1 113 ? -12.768 8.710 0.038 1.00 92.88 113 ASP A O 1
ATOM 867 N N . GLY A 1 114 ? -13.025 9.519 2.111 1.00 93.69 114 GLY A N 1
ATOM 868 C CA . GLY A 1 114 ? -12.039 8.646 2.745 1.00 93.69 114 GLY A CA 1
ATOM 869 C C . GLY A 1 114 ? -12.453 7.167 2.762 1.00 93.69 114 GLY A C 1
ATOM 870 O O . GLY A 1 114 ? -13.598 6.822 2.445 1.00 93.69 114 GLY A O 1
ATOM 871 N N . PRO A 1 115 ? -11.552 6.251 3.154 1.00 96.06 115 PRO A N 1
ATOM 872 C CA . PRO A 1 115 ? -11.823 4.816 3.147 1.00 96.06 115 PRO A CA 1
ATOM 873 C C . PRO A 1 115 ? -12.940 4.420 4.125 1.00 96.06 115 PRO A C 1
ATOM 875 O O . PRO A 1 115 ? -13.432 5.219 4.931 1.00 96.06 115 PRO A O 1
ATOM 878 N N . GLN A 1 116 ? -13.402 3.174 4.035 1.00 94.75 116 GLN A N 1
ATOM 879 C CA . GLN A 1 116 ? -14.299 2.612 5.048 1.00 94.75 116 GLN A CA 1
ATOM 880 C C . GLN A 1 116 ? -13.516 2.345 6.344 1.00 94.75 116 GLN A C 1
ATOM 882 O O . GLN A 1 116 ? -12.354 1.948 6.299 1.00 94.75 116 GLN A O 1
ATOM 887 N N . SER A 1 117 ? -14.149 2.559 7.503 1.00 94.69 117 SER A N 1
ATOM 888 C CA . SER A 1 117 ? -13.506 2.260 8.789 1.00 94.69 117 SER A CA 1
ATOM 889 C C . SER A 1 117 ? -13.180 0.771 8.890 1.00 94.69 117 SER A C 1
ATOM 891 O O . SER A 1 117 ? -13.979 -0.073 8.481 1.00 94.69 117 SER A O 1
ATOM 893 N N . GLY A 1 118 ? -11.983 0.465 9.386 1.00 94.12 118 GLY A N 1
ATOM 894 C CA . GLY A 1 118 ? -11.435 -0.891 9.431 1.00 94.12 118 GLY A CA 1
ATOM 895 C C . GLY A 1 118 ? -11.003 -1.457 8.073 1.00 94.12 118 GLY A C 1
ATOM 896 O O . GLY A 1 118 ? -10.595 -2.612 8.016 1.00 94.12 118 GLY A O 1
ATOM 897 N N . ALA A 1 119 ? -11.067 -0.676 6.990 1.00 94.62 119 ALA A N 1
ATOM 898 C CA . ALA A 1 119 ? -10.639 -1.094 5.655 1.00 94.62 119 ALA A CA 1
ATOM 899 C C . ALA A 1 119 ? -9.758 -0.014 4.996 1.00 94.62 119 ALA A C 1
ATOM 901 O O . ALA A 1 119 ? -10.229 0.702 4.105 1.00 94.62 119 ALA A O 1
ATOM 902 N N . PRO A 1 120 ? -8.488 0.127 5.427 1.00 97.50 120 PRO A N 1
ATOM 903 C CA . PRO A 1 120 ? -7.576 1.124 4.878 1.00 97.50 120 PRO A CA 1
ATOM 904 C C . PRO A 1 120 ? -7.340 0.923 3.376 1.00 97.50 120 PRO A C 1
ATOM 906 O O . PRO A 1 120 ? -7.389 -0.197 2.860 1.00 97.50 120 PRO A O 1
ATOM 909 N N . ALA A 1 121 ? -7.053 2.016 2.674 1.00 97.31 121 ALA A N 1
ATOM 910 C CA . ALA A 1 121 ? -6.722 2.002 1.252 1.00 97.31 121 ALA A CA 1
ATOM 911 C C . ALA A 1 121 ? -5.208 2.080 1.052 1.00 97.31 121 ALA A C 1
ATOM 913 O O . ALA A 1 121 ? -4.556 2.853 1.750 1.00 97.31 121 ALA A O 1
ATOM 914 N N . ILE A 1 122 ? -4.657 1.372 0.065 1.00 95.88 122 ILE A N 1
ATOM 915 C CA . ILE A 1 122 ? -3.300 1.612 -0.436 1.00 95.88 122 ILE A CA 1
ATOM 916 C C . ILE A 1 122 ? -3.343 2.255 -1.825 1.00 95.88 122 ILE A C 1
ATOM 918 O O . ILE A 1 122 ? -4.056 1.801 -2.723 1.00 95.88 122 ILE A O 1
ATOM 922 N N . VAL A 1 123 ? -2.569 3.326 -2.006 1.00 92.75 123 VAL A N 1
ATOM 923 C CA . VAL A 1 123 ? -2.426 4.040 -3.282 1.00 92.75 123 VAL A CA 1
ATOM 924 C C . VAL A 1 123 ? -0.954 4.289 -3.596 1.00 92.75 123 VAL A C 1
ATOM 926 O O . VAL A 1 123 ? -0.158 4.582 -2.705 1.00 92.75 123 VAL A O 1
ATOM 929 N N . SER A 1 124 ? -0.570 4.186 -4.868 1.00 89.06 124 SER A N 1
ATOM 930 C CA . SER A 1 124 ? 0.793 4.503 -5.305 1.00 89.06 124 SER A CA 1
ATOM 931 C C . SER A 1 124 ? 1.099 5.991 -5.103 1.00 89.06 124 SER A C 1
ATOM 933 O O . SER A 1 124 ? 0.299 6.857 -5.454 1.00 89.06 124 SER A O 1
ATOM 935 N N . ALA A 1 125 ? 2.278 6.292 -4.561 1.00 82.81 125 ALA A N 1
ATOM 936 C CA . ALA A 1 125 ? 2.692 7.631 -4.155 1.00 82.81 125 ALA A CA 1
ATOM 937 C C . ALA A 1 125 ? 3.984 8.065 -4.869 1.00 82.81 125 ALA A C 1
ATOM 939 O O . ALA A 1 125 ? 5.052 8.200 -4.262 1.00 82.81 125 ALA A O 1
ATOM 940 N N . GLY A 1 126 ? 3.888 8.313 -6.177 1.00 75.88 126 GLY A N 1
ATOM 941 C CA . GLY A 1 126 ? 4.984 8.809 -7.012 1.00 75.88 126 GLY A CA 1
ATOM 942 C C . GLY A 1 126 ? 4.797 8.473 -8.492 1.00 75.88 126 GLY A C 1
ATOM 943 O O . GLY A 1 126 ? 3.894 7.727 -8.850 1.00 75.88 126 GLY A O 1
ATOM 944 N N . MET A 1 127 ? 5.663 9.021 -9.353 1.00 64.31 127 MET A N 1
ATOM 945 C CA . MET A 1 127 ? 5.674 8.685 -10.788 1.00 64.31 127 MET A CA 1
ATOM 946 C C . MET A 1 127 ? 6.466 7.401 -11.096 1.00 64.31 127 MET A C 1
ATOM 948 O O . MET A 1 127 ? 6.272 6.810 -12.150 1.00 64.31 127 MET A O 1
ATOM 952 N N . MET A 1 128 ? 7.372 6.982 -10.201 1.00 64.88 128 MET A N 1
ATOM 953 C CA . MET A 1 128 ? 8.187 5.768 -10.330 1.00 64.88 128 MET A CA 1
ATOM 954 C C . MET A 1 128 ? 8.543 5.190 -8.951 1.00 64.88 128 MET A C 1
ATOM 956 O O . MET A 1 128 ? 8.770 5.951 -8.006 1.00 64.88 128 MET A O 1
ATOM 960 N N . GLY A 1 129 ? 8.661 3.861 -8.871 1.00 76.81 129 GLY A N 1
ATOM 961 C CA . GLY A 1 129 ? 9.105 3.120 -7.683 1.00 76.81 129 GLY A CA 1
ATOM 962 C C . GLY A 1 129 ? 7.975 2.472 -6.877 1.00 76.81 129 GLY A C 1
ATOM 963 O O . GLY A 1 129 ? 6.829 2.431 -7.314 1.00 76.81 129 GLY A O 1
ATOM 964 N N . ASP A 1 130 ? 8.326 1.970 -5.696 1.00 83.94 130 ASP A N 1
ATOM 965 C CA . ASP A 1 130 ? 7.471 1.241 -4.747 1.00 83.94 130 ASP A CA 1
ATOM 966 C C . ASP A 1 130 ? 6.772 2.154 -3.728 1.00 83.94 130 ASP A C 1
ATOM 968 O O . ASP A 1 130 ? 6.088 1.679 -2.833 1.00 83.94 130 ASP A O 1
ATOM 972 N N . ARG A 1 131 ? 6.932 3.478 -3.819 1.00 91.69 131 ARG A N 1
ATOM 973 C CA . ARG A 1 131 ? 6.343 4.394 -2.835 1.00 91.69 131 ARG A CA 1
ATOM 974 C C . ARG A 1 131 ? 4.824 4.300 -2.830 1.00 91.69 131 ARG A C 1
ATOM 976 O O . ARG A 1 131 ? 4.195 4.385 -3.886 1.00 91.69 131 ARG A O 1
ATOM 983 N N . ALA A 1 132 ? 4.241 4.222 -1.642 1.00 94.31 132 ALA A N 1
ATOM 984 C CA . ALA A 1 132 ? 2.802 4.124 -1.460 1.00 94.31 132 ALA A CA 1
ATOM 985 C C . ALA A 1 132 ? 2.330 4.885 -0.219 1.00 94.31 132 ALA A C 1
ATOM 987 O O . ALA A 1 132 ? 3.073 5.081 0.745 1.00 94.31 132 ALA A O 1
ATOM 988 N N . ASP A 1 133 ? 1.072 5.307 -0.256 1.00 96.31 133 ASP A N 1
ATOM 989 C CA . ASP A 1 133 ? 0.353 5.815 0.900 1.00 96.31 133 ASP A CA 1
ATOM 990 C C . ASP A 1 133 ? -0.664 4.758 1.343 1.00 96.31 133 ASP A C 1
ATOM 992 O O . ASP A 1 133 ? -1.471 4.304 0.530 1.00 96.31 133 ASP A O 1
ATOM 996 N N . VAL A 1 134 ? -0.656 4.401 2.628 1.00 97.44 134 VAL A N 1
ATOM 997 C CA . VAL A 1 134 ? -1.786 3.719 3.268 1.00 97.44 134 VAL A CA 1
ATOM 998 C C . VAL A 1 134 ? -2.625 4.771 3.978 1.00 97.44 134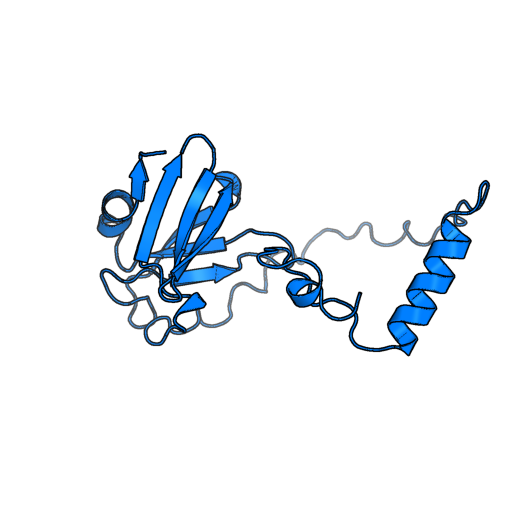 VAL A C 1
ATOM 1000 O O . VAL A 1 134 ? -2.134 5.502 4.841 1.00 97.44 134 VAL A O 1
ATOM 1003 N N . ILE A 1 135 ? -3.891 4.858 3.594 1.00 97.75 135 ILE A N 1
ATOM 1004 C CA . ILE A 1 135 ? -4.848 5.846 4.079 1.00 97.75 135 ILE A CA 1
ATOM 1005 C C . ILE A 1 135 ? -5.840 5.128 4.992 1.00 97.75 135 ILE A C 1
ATOM 1007 O O . ILE A 1 135 ? -6.518 4.195 4.566 1.00 97.75 135 ILE A O 1
ATOM 1011 N N . PHE A 1 136 ? -5.917 5.571 6.242 1.00 98.12 136 PHE A N 1
ATOM 1012 C CA . PHE A 1 136 ? -6.826 5.078 7.277 1.00 98.12 136 PHE A CA 1
ATOM 1013 C C . PHE A 1 136 ? -8.032 6.012 7.427 1.00 98.12 136 PHE A C 1
ATOM 1015 O O . PHE A 1 136 ? -7.922 7.213 7.166 1.00 98.12 136 PHE A O 1
ATOM 1022 N N . ALA A 1 137 ? -9.169 5.497 7.897 1.00 97.44 137 ALA A N 1
ATOM 1023 C CA . ALA A 1 137 ? -10.350 6.329 8.142 1.00 97.44 137 ALA A CA 1
ATOM 1024 C C . ALA A 1 137 ? -10.206 7.154 9.435 1.00 97.44 137 ALA A C 1
ATOM 1026 O O . ALA A 1 137 ? -10.829 8.207 9.583 1.00 97.44 137 ALA A O 1
ATOM 1027 N N . ALA A 1 138 ? -9.367 6.697 10.373 1.00 97.12 138 ALA A N 1
ATOM 1028 C CA . ALA A 1 138 ? -9.073 7.404 11.616 1.00 97.12 138 ALA A CA 1
ATOM 1029 C C . ALA A 1 138 ? -7.639 7.138 12.118 1.00 97.12 138 ALA A C 1
ATOM 1031 O O . ALA A 1 138 ? -7.127 6.030 11.945 1.00 97.12 138 ALA A O 1
ATOM 1032 N N . PRO A 1 139 ? -7.003 8.089 12.838 1.00 97.00 139 PRO A N 1
ATOM 1033 C CA . PRO A 1 139 ? -5.674 7.881 13.426 1.00 97.00 139 PRO A CA 1
ATOM 1034 C C . PRO A 1 139 ? -5.597 6.661 14.352 1.00 97.00 139 PRO A C 1
ATOM 1036 O O . PRO A 1 139 ? -4.582 5.972 14.399 1.00 97.00 139 PRO A O 1
ATOM 1039 N N . SER A 1 140 ? -6.690 6.354 15.059 1.00 96.38 140 SER A N 1
ATOM 1040 C CA . SER A 1 140 ? -6.767 5.210 15.971 1.00 96.38 140 SER A CA 1
ATOM 1041 C C . SER A 1 140 ? -6.672 3.848 15.282 1.00 96.38 140 SER A C 1
ATOM 1043 O O . SER A 1 140 ? -6.527 2.846 15.974 1.00 96.38 140 SER A O 1
ATOM 1045 N N . GLU A 1 141 ? -6.823 3.782 13.958 1.00 97.19 141 GLU A N 1
ATOM 1046 C CA . GLU A 1 141 ? -6.708 2.535 13.192 1.00 97.19 141 GLU A CA 1
ATOM 1047 C C . GLU A 1 141 ? -5.249 2.182 12.880 1.00 97.19 141 GLU A C 1
ATOM 1049 O O . GLU A 1 141 ? -4.957 1.006 12.679 1.00 97.19 141 GLU A O 1
ATOM 1054 N N . ILE A 1 142 ? -4.331 3.158 12.894 1.00 96.12 142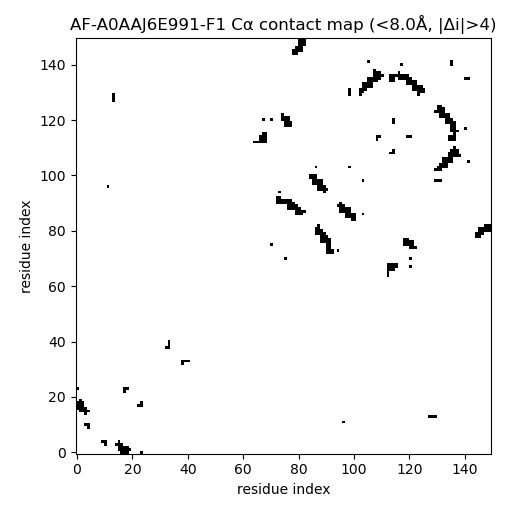 ILE A N 1
ATOM 1055 C CA . ILE A 1 142 ? -2.936 2.971 12.468 1.00 96.12 142 ILE A CA 1
ATOM 1056 C C . ILE A 1 142 ? -2.259 1.881 13.305 1.00 96.12 142 ILE A C 1
ATOM 1058 O O . ILE A 1 142 ? -1.966 0.802 12.801 1.00 96.12 142 ILE A O 1
ATOM 1062 N N . SER A 1 143 ? -2.088 2.117 14.608 1.00 91.50 143 SER A N 1
ATOM 1063 C CA . SER A 1 143 ? -1.433 1.149 15.499 1.00 91.50 143 SER A CA 1
ATOM 1064 C C . SER A 1 143 ? -2.267 -0.108 15.763 1.00 91.50 143 SER A C 1
ATOM 1066 O O . SER A 1 143 ? -1.741 -1.069 16.301 1.00 91.50 143 SER A O 1
ATOM 1068 N N . LYS A 1 144 ? -3.565 -0.115 15.423 1.00 94.12 144 LYS A N 1
ATOM 1069 C CA . LYS A 1 144 ? -4.412 -1.316 15.544 1.00 94.12 144 LYS A CA 1
ATOM 1070 C C . LYS A 1 144 ? -4.249 -2.272 14.367 1.00 94.12 144 LYS A C 1
ATOM 1072 O O . LYS A 1 144 ? -4.511 -3.455 14.523 1.00 94.12 144 LYS A O 1
ATOM 1077 N N . THR A 1 145 ? -3.900 -1.745 13.196 1.00 95.19 145 THR A N 1
ATOM 1078 C CA . THR A 1 145 ? -3.781 -2.523 11.954 1.00 95.19 145 THR A CA 1
ATOM 1079 C C . THR A 1 145 ? -2.353 -3.014 11.725 1.00 95.19 145 THR A C 1
ATOM 1081 O O . THR A 1 145 ? -2.152 -3.977 10.991 1.00 95.19 145 THR A O 1
ATOM 1084 N N . ILE A 1 146 ? -1.368 -2.320 12.303 1.00 96.62 146 ILE A N 1
ATOM 1085 C CA . ILE A 1 146 ? 0.051 -2.644 12.171 1.00 96.62 146 ILE A CA 1
ATOM 1086 C C . ILE A 1 146 ? 0.464 -3.541 13.332 1.00 96.62 146 ILE A C 1
ATOM 1088 O O . ILE A 1 146 ? 0.369 -3.140 14.490 1.00 96.62 146 ILE A O 1
ATOM 1092 N N . GLU A 1 147 ? 0.949 -4.732 13.004 1.00 96.94 147 GLU A N 1
ATOM 1093 C CA . GLU A 1 147 ? 1.498 -5.681 13.966 1.00 96.94 147 GLU A CA 1
ATOM 1094 C C . GLU A 1 147 ? 3.022 -5.763 13.835 1.00 96.94 147 GLU A C 1
ATOM 1096 O O . GLU A 1 147 ? 3.551 -5.984 12.744 1.00 96.94 147 GLU A O 1
ATOM 1101 N N . ASP A 1 148 ? 3.731 -5.646 14.956 1.00 96.06 148 ASP A N 1
ATOM 1102 C CA . ASP A 1 148 ? 5.186 -5.798 14.991 1.00 96.06 148 ASP A CA 1
ATOM 1103 C C . ASP A 1 148 ? 5.545 -7.287 15.094 1.00 96.06 148 ASP A C 1
ATOM 1105 O O . ASP A 1 148 ? 5.557 -7.867 16.184 1.00 96.06 148 ASP A O 1
ATOM 1109 N N . HIS A 1 149 ? 5.815 -7.926 13.954 1.00 93.62 149 HIS A N 1
ATOM 1110 C CA . HIS A 1 149 ? 6.279 -9.310 13.896 1.00 93.62 149 HIS A CA 1
ATOM 1111 C C . HIS A 1 149 ? 7.005 -9.641 12.586 1.00 93.62 149 HIS A C 1
ATOM 1113 O O . HIS A 1 149 ? 6.785 -9.037 11.534 1.00 93.62 149 HIS A O 1
ATOM 1119 N N . CYS A 1 150 ? 7.847 -10.669 12.678 1.00 88.56 150 CYS A N 1
ATOM 1120 C CA . CYS A 1 150 ? 8.434 -11.408 11.570 1.00 88.56 150 CYS A CA 1
ATOM 1121 C C . CYS A 1 150 ? 7.885 -12.849 11.645 1.00 88.56 150 CYS A C 1
ATOM 1123 O O . CYS A 1 150 ? 7.738 -13.454 10.570 1.00 88.56 150 CYS A O 1
#

Radius of gyration: 20.84 Å; Cα contacts (8 Å, |Δi|>4): 215; chains: 1; bounding box: 51×44×49 Å

Sequence (150 aa):
MTDPARMVPDNEMPFEGIKDSRVRADLLAFLKEATKPGAAPERTAQNRMNGMGGMMGGMMGGGRAPNLKALDPTQRVTGISHCRDTYRVTTADGKTRPYWERNLRLKTDSSQDGPQSGAPAIVSAGMMGDRADVIFAAPSEISKTIEDHC

pLDDT: mean 83.0, std 18.01, range [40.62, 98.12]

Solvent-accessible surface area (backbone atoms only — not comparable to full-atom values): 9086 Å² total; per-residue (Å²): 106,51,48,48,54,81,76,37,73,91,56,81,69,93,61,69,53,48,69,54,66,63,66,43,48,52,50,52,52,50,51,60,54,54,69,39,92,85,43,67,76,79,80,67,79,70,84,75,76,72,94,68,89,71,88,85,90,79,87,87,84,79,70,78,77,73,62,37,70,75,61,57,47,80,26,28,38,74,44,32,34,36,44,96,63,33,35,36,42,27,21,64,70,72,50,71,47,81,28,46,56,92,37,49,43,85,46,67,32,73,54,93,44,20,26,42,78,96,35,29,34,52,44,82,53,69,97,73,80,78,28,26,35,41,34,25,30,41,75,81,48,54,76,72,47,47,42,86,50,128

Nearest PDB structures (foldseek):
  3ue0-assembly1_B  TM=5.988E-01  e=8.136E-01  Acinetobacter baumannii
  8p09-assembly1_j  TM=3.568E-01  e=7.173E-01  Oryctolagus cuniculus
  8s8d-assembly1_i  TM=3.674E-01  e=8.665E-01  Saccharomyces cerevisiae S288C
  8pj6-assembly1_q  TM=3.175E-01  e=1.047E+00  Homo sapiens

Foldseek 3Di:
DQAVCVVDPPDPAPDRDDNDPVVVVVVVVVVVQCPDVPNDPPPPPVVPPDPPPPDDPDDPPPDPDAQAADDDQQFWWQAWEDEDQWIWTAGSVRDTDIDGNVQEAEEEDLDNSAYDANTWTWDADDPDDDRIYTYHNDPVVPVVRYHYDD

Mean predicted aligned error: 12.15 Å

Secondary structure (DSSP, 8-state):
---HHHHSTT---S------HHHHHHHHHHHHHHTSTT-PPP--GGGGS----SS-SSSSS-SPPPP-SS--TTTBEEEEEEETTEEEEEETTS-EEEEETTTEEEEE--STTSPBTTB-EEEE-SSSSS-EEEEESSGGGHHHHEEE--